Protein AF-A0A2T6BKF9-F1 (afdb_monomer)

Organism: NCBI:txid1510457

Radius of gyration: 24.82 Å; Cα contacts (8 Å, |Δi|>4): 234; chains: 1; bounding box: 33×70×87 Å

Solvent-accessible surface area (backbone atoms only — not comparable to full-atom values): 9550 Å² total; per-residue (Å²): 138,90,83,84,84,83,80,82,78,83,78,78,79,80,72,95,75,87,82,76,79,72,79,69,59,94,49,75,78,34,74,56,46,61,95,89,23,55,50,80,45,77,47,78,49,72,82,56,27,36,36,39,32,27,55,50,100,69,54,22,48,34,42,38,41,33,33,34,70,77,29,37,30,41,34,36,62,28,53,37,62,89,70,63,85,76,64,99,85,60,48,50,56,44,66,58,55,50,51,54,47,59,69,74,41,95,63,75,52,76,67,54,46,52,51,49,38,45,75,58,67,36,66,71,49,78,49,70,51,87,38,36,56,49,67,34,52,75,76,36,63,90,37,51,57,103,53,56,55,56,73,60,81,84,125

Secondary structure (DSSP, 8-state):
---------------S-SS-SPPPPTTTT---EETTEEEEEEEEEGGGEEEEEEE-TTS-EEEEEEETTTTEEEEEEPPPGGG-SS-TTSTT-HHHHHHHHHHTSSS--HHHHHHHHHHTT--EEEEE-SSB-HHHHHH-TTT--SPPB-PPP--

pLDDT: mean 71.67, std 17.15, range [33.34, 92.19]

Sequence (155 aa):
MMRALTLATLGLAAGPAAALTPLPPACAYSGDTAEGRGIVFVATHANRFVSYITTDDTDREWFYLEHCPTGQTLRARSAPRTASLGNTRHPENVRQVMFNALDAREGYTMGDIQGLLRAEGVATKRTTARAESCACHENFPDAVGAKTPYKKDTK

Structure (mmCIF, N/CA/C/O backbone):
data_AF-A0A2T6BKF9-F1
#
_entry.id   AF-A0A2T6BKF9-F1
#
loop_
_atom_site.group_PDB
_atom_site.id
_atom_site.type_symbol
_atom_site.label_atom_id
_atom_site.label_alt_id
_atom_site.label_comp_id
_atom_site.label_asym_id
_atom_site.label_entity_id
_atom_site.label_seq_id
_atom_site.pdbx_PDB_ins_code
_atom_site.Cartn_x
_atom_site.Cartn_y
_atom_site.Cartn_z
_atom_site.occupancy
_atom_site.B_iso_or_equiv
_atom_site.auth_seq_id
_atom_site.auth_comp_id
_atom_site.auth_asym_id
_atom_site.auth_atom_id
_atom_site.pdbx_PDB_model_num
ATOM 1 N N . MET A 1 1 ? -20.481 53.911 64.464 1.00 40.16 1 MET A N 1
ATOM 2 C CA . MET A 1 1 ? -19.144 53.904 63.824 1.00 40.16 1 MET A CA 1
ATOM 3 C C . MET A 1 1 ? -18.934 52.503 63.252 1.00 40.16 1 MET A C 1
ATOM 5 O O . MET A 1 1 ? -18.672 51.595 64.015 1.00 40.16 1 MET A O 1
ATOM 9 N N . MET A 1 2 ? -19.399 52.169 62.047 1.00 36.72 2 MET A N 1
ATOM 10 C CA . MET A 1 2 ? -18.953 52.585 60.707 1.00 36.72 2 MET A CA 1
ATOM 11 C C . MET A 1 2 ? -17.542 52.081 60.364 1.00 36.72 2 MET A C 1
ATOM 13 O O . MET A 1 2 ? -16.563 52.736 60.698 1.00 36.72 2 MET A O 1
ATOM 17 N N . ARG A 1 3 ? -17.477 50.925 59.685 1.00 40.16 3 ARG A N 1
ATOM 18 C CA . ARG A 1 3 ? -16.625 50.648 58.510 1.00 40.16 3 ARG A CA 1
ATOM 19 C C . ARG A 1 3 ? -16.890 49.223 58.005 1.00 40.16 3 ARG A C 1
ATOM 21 O O . ARG A 1 3 ? -16.309 48.261 58.487 1.00 40.16 3 ARG A O 1
ATOM 28 N N . ALA A 1 4 ? -17.799 49.113 57.039 1.00 39.47 4 ALA A N 1
ATOM 29 C CA . ALA A 1 4 ? -17.900 47.953 56.162 1.00 39.47 4 ALA A CA 1
ATOM 30 C C . ALA A 1 4 ? -16.896 48.156 55.016 1.00 39.47 4 ALA A C 1
ATOM 32 O O . ALA A 1 4 ? -16.928 49.193 54.353 1.00 39.47 4 ALA A O 1
ATOM 33 N N . LEU A 1 5 ? -15.974 47.209 54.832 1.00 46.44 5 LEU A N 1
ATOM 34 C CA . LEU A 1 5 ? -15.052 47.179 53.699 1.00 46.44 5 LEU A CA 1
ATOM 35 C C . LEU A 1 5 ? -15.711 46.364 52.580 1.00 46.44 5 LEU A C 1
ATOM 37 O O . LEU A 1 5 ? -15.849 45.148 52.683 1.00 46.44 5 LEU A O 1
ATOM 41 N N . THR A 1 6 ? -16.152 47.046 51.529 1.00 46.38 6 THR A N 1
ATOM 42 C CA . THR A 1 6 ? -16.737 46.435 50.334 1.00 46.38 6 THR A CA 1
ATOM 43 C C . THR A 1 6 ? -15.611 45.878 49.459 1.00 46.38 6 THR A C 1
ATOM 45 O O . THR A 1 6 ? -14.877 46.647 48.842 1.00 46.38 6 THR A O 1
ATOM 48 N N . LEU A 1 7 ? -15.446 44.552 49.406 1.00 47.47 7 LEU A N 1
ATOM 49 C CA . LEU A 1 7 ? -14.616 43.906 48.385 1.00 47.47 7 LEU A CA 1
ATOM 50 C C . LEU A 1 7 ? -15.405 43.838 47.073 1.00 47.47 7 LEU A C 1
ATOM 52 O O . LEU A 1 7 ? -16.414 43.143 46.981 1.00 47.47 7 LEU A O 1
ATOM 56 N N . ALA A 1 8 ? -14.927 44.553 46.057 1.00 51.69 8 ALA A N 1
ATOM 57 C CA . ALA A 1 8 ? -15.380 44.404 44.684 1.00 51.69 8 ALA A CA 1
ATOM 58 C C . ALA A 1 8 ? -14.817 43.096 44.104 1.00 51.69 8 ALA A C 1
ATOM 60 O O . ALA A 1 8 ? -13.632 42.997 43.788 1.00 51.69 8 ALA A O 1
ATOM 61 N N . THR A 1 9 ? -15.664 42.080 43.973 1.00 51.12 9 THR A N 1
ATOM 62 C CA . THR A 1 9 ? -15.373 40.882 43.187 1.00 51.12 9 THR A CA 1
ATOM 63 C C . THR A 1 9 ? -15.457 41.228 41.700 1.00 51.12 9 THR A C 1
ATOM 65 O O . THR A 1 9 ? -16.535 41.385 41.132 1.00 51.12 9 THR A O 1
ATOM 68 N N . LEU A 1 10 ? -14.293 41.349 41.058 1.00 48.81 10 LEU A N 1
ATOM 69 C CA . LEU A 1 10 ? -14.150 41.307 39.604 1.00 48.81 10 LEU A CA 1
ATOM 70 C C . LEU A 1 10 ? -14.567 39.913 39.118 1.00 48.81 10 LEU A C 1
ATOM 72 O O . LEU A 1 10 ? -13.786 38.964 39.152 1.00 48.81 10 LEU A O 1
ATOM 76 N N . GLY A 1 11 ? -15.823 39.791 38.693 1.00 44.12 11 GLY A N 1
ATOM 77 C CA . GLY A 1 11 ? -16.309 38.641 37.943 1.00 44.12 11 GLY A CA 1
ATOM 78 C C . GLY A 1 11 ? -15.631 38.601 36.577 1.00 44.12 11 GLY A C 1
ATOM 79 O O . GLY A 1 11 ? -16.101 39.217 35.625 1.00 44.12 11 GLY A O 1
ATOM 80 N N . LEU A 1 12 ? -14.513 37.882 36.484 1.00 47.88 12 LEU A N 1
ATOM 81 C CA . LEU A 1 12 ? -13.958 37.422 35.216 1.00 47.88 12 LEU A CA 1
ATOM 82 C C . LEU A 1 12 ? -14.970 36.457 34.593 1.00 47.88 12 LEU A C 1
ATOM 84 O O . LEU A 1 12 ? -15.017 35.275 34.930 1.00 47.88 12 LEU A O 1
ATOM 88 N N . ALA A 1 13 ? -15.803 36.975 33.694 1.00 45.00 13 ALA A N 1
ATOM 89 C CA . ALA A 1 13 ? -16.584 36.164 32.777 1.00 45.00 13 ALA A CA 1
ATOM 90 C C . ALA A 1 13 ? -15.614 35.452 31.820 1.00 45.00 13 ALA A C 1
ATOM 92 O O . ALA A 1 13 ? -15.295 35.947 30.741 1.00 45.00 13 ALA A O 1
ATOM 93 N N . ALA A 1 14 ? -15.107 34.292 32.235 1.00 49.78 14 ALA A N 1
ATOM 94 C CA . ALA A 1 14 ? -14.493 33.334 31.331 1.00 49.78 14 ALA A CA 1
ATOM 95 C C . ALA A 1 14 ? -15.611 32.766 30.442 1.00 49.78 14 ALA A C 1
ATOM 97 O O . ALA A 1 14 ? -16.339 31.857 30.833 1.00 49.78 14 ALA A O 1
ATOM 98 N N . GLY A 1 15 ? -15.814 33.374 29.272 1.00 51.97 15 GLY A N 1
ATOM 99 C CA . GLY A 1 15 ? -16.796 32.911 28.297 1.00 51.97 15 GLY A CA 1
ATOM 100 C C . GLY A 1 15 ? -16.440 31.507 27.780 1.00 51.97 15 GLY A C 1
ATOM 101 O O . GLY A 1 15 ? -15.297 31.288 27.370 1.00 51.97 15 GLY A O 1
ATOM 102 N N . PRO A 1 16 ? -17.387 30.551 27.742 1.00 49.72 16 PRO A N 1
ATOM 103 C CA . PRO A 1 16 ? -17.169 29.233 27.163 1.00 49.72 16 PRO A CA 1
ATOM 104 C C . PRO A 1 16 ? -17.321 29.331 25.640 1.00 49.72 16 PRO A C 1
ATOM 106 O O . PRO A 1 16 ? -18.330 28.924 25.079 1.00 49.72 16 PRO A O 1
ATOM 109 N N . ALA A 1 17 ? -16.349 29.932 24.956 1.00 51.16 17 ALA A N 1
ATOM 110 C CA . ALA A 1 17 ? -16.384 30.054 23.492 1.00 51.16 17 ALA A CA 1
ATOM 111 C C . ALA A 1 17 ? -15.143 29.480 22.790 1.00 51.16 17 ALA A C 1
ATOM 113 O O . ALA A 1 17 ? -15.074 29.491 21.567 1.00 51.16 17 ALA A O 1
ATOM 114 N N . ALA A 1 18 ? -14.178 28.931 23.534 1.00 50.16 18 ALA A N 1
ATOM 115 C CA . ALA A 1 18 ? -12.926 28.421 22.968 1.00 50.16 18 ALA A CA 1
ATOM 116 C C . ALA A 1 18 ? -12.884 26.890 22.768 1.00 50.16 18 ALA A C 1
ATOM 118 O O . ALA A 1 18 ? -11.811 26.348 22.529 1.00 50.16 18 ALA A O 1
ATOM 119 N N . ALA A 1 19 ? -14.009 26.173 22.886 1.00 52.56 19 ALA A N 1
ATOM 120 C CA . ALA A 1 19 ? -13.986 24.710 23.022 1.00 52.56 19 ALA A CA 1
ATOM 121 C C . ALA A 1 19 ? -14.958 23.933 22.112 1.00 52.56 19 ALA A C 1
ATOM 123 O O . ALA A 1 19 ? -15.461 22.899 22.536 1.00 52.56 19 ALA A O 1
ATOM 124 N N . LEU A 1 20 ? -15.252 24.391 20.886 1.00 49.34 20 LEU A N 1
ATOM 125 C CA . LEU A 1 20 ? -16.164 23.644 19.995 1.00 49.34 20 LEU A CA 1
ATOM 126 C C . LEU A 1 20 ? -15.741 23.520 18.527 1.00 49.34 20 LEU A C 1
ATOM 128 O O . LEU A 1 20 ? -16.509 22.986 17.732 1.00 49.34 20 LEU A O 1
ATOM 132 N N . THR A 1 21 ? -14.528 23.914 18.139 1.00 51.34 21 THR A N 1
ATOM 133 C CA . THR A 1 21 ? -13.981 23.361 16.892 1.00 51.34 21 THR A CA 1
ATOM 134 C C . THR A 1 21 ? -13.541 21.932 17.195 1.00 51.34 21 THR A C 1
ATOM 136 O O . THR A 1 21 ? -12.611 21.781 17.997 1.00 51.34 21 THR A O 1
ATOM 139 N N . PRO A 1 22 ? -14.197 20.888 16.641 1.00 56.28 22 PRO A N 1
ATOM 140 C CA . PRO A 1 22 ? -13.708 19.527 16.806 1.00 56.28 22 PRO A CA 1
ATOM 141 C C . PRO A 1 22 ? -12.238 19.511 16.408 1.00 56.28 22 PRO A C 1
ATOM 143 O O . PRO A 1 22 ? -11.861 20.175 15.433 1.00 56.28 22 PRO A O 1
ATOM 146 N N . LEU A 1 23 ? -11.407 18.805 17.187 1.00 51.78 23 LEU A N 1
ATOM 147 C CA . LEU A 1 23 ? -10.036 18.575 16.760 1.00 51.78 23 LEU A CA 1
ATOM 148 C C . LEU A 1 23 ? -10.126 18.034 15.331 1.00 51.78 23 LEU A C 1
ATOM 150 O O . LEU A 1 23 ? -10.874 17.077 15.098 1.00 51.78 23 LEU A O 1
ATOM 154 N N . PRO A 1 24 ? -9.451 18.680 14.372 1.00 52.88 24 PRO A N 1
ATOM 155 C CA . PRO A 1 24 ? -9.477 18.211 13.004 1.00 52.88 24 PRO A CA 1
ATOM 156 C C . PRO A 1 24 ? -9.006 16.752 13.019 1.00 52.88 24 PRO A C 1
ATOM 158 O O . PRO A 1 24 ? -8.156 16.402 13.851 1.00 52.88 24 PRO A O 1
ATOM 161 N N . PRO A 1 25 ? -9.599 15.879 12.184 1.00 59.22 25 PRO A N 1
ATOM 162 C CA . PRO A 1 25 ? -9.275 14.461 12.214 1.00 59.22 25 PRO A CA 1
ATOM 163 C C . PRO A 1 25 ? -7.760 14.292 12.111 1.00 59.22 25 PRO A C 1
ATOM 165 O O . PRO A 1 25 ? -7.085 15.127 11.510 1.00 59.22 25 PRO A O 1
ATOM 168 N N . ALA A 1 26 ? -7.208 13.237 12.709 1.00 57.56 26 ALA A N 1
ATOM 169 C CA . ALA A 1 26 ? -5.757 13.056 12.812 1.00 57.56 26 ALA A CA 1
ATOM 170 C C . ALA A 1 26 ? -5.022 13.140 11.449 1.00 57.56 26 ALA A C 1
ATOM 172 O O . ALA A 1 26 ? -3.831 13.440 11.405 1.00 57.56 26 ALA A O 1
ATOM 173 N N . CYS A 1 27 ? -5.764 12.951 10.355 1.00 61.78 27 CYS A N 1
ATOM 174 C CA . CYS A 1 27 ? -5.345 12.992 8.956 1.00 61.78 27 CYS A CA 1
ATOM 175 C C . CYS A 1 27 ? -5.492 14.373 8.273 1.00 61.78 27 CYS A C 1
ATOM 177 O O . CYS A 1 27 ? -4.966 14.586 7.189 1.00 61.78 27 CYS A O 1
ATOM 179 N N . ALA A 1 28 ? -6.155 15.354 8.894 1.00 46.34 28 ALA A N 1
ATOM 180 C CA . ALA A 1 28 ? -6.469 16.658 8.293 1.00 46.34 28 ALA A CA 1
ATOM 181 C C . ALA A 1 28 ? -5.248 17.539 7.969 1.00 46.34 28 ALA A C 1
ATOM 183 O O . ALA A 1 28 ? -5.376 18.534 7.256 1.00 46.34 28 ALA A O 1
ATOM 184 N N . TYR A 1 29 ? -4.073 17.210 8.513 1.00 41.78 29 TYR A N 1
ATOM 185 C CA . TYR A 1 29 ? -2.840 17.984 8.331 1.00 41.78 29 TYR A CA 1
ATOM 186 C C . TYR A 1 29 ? -1.734 17.237 7.581 1.00 41.78 29 TYR A C 1
ATOM 188 O O . TYR A 1 29 ? -0.694 17.833 7.278 1.00 41.78 29 TYR A O 1
ATOM 196 N N . SER A 1 30 ? -1.935 15.960 7.266 1.00 47.03 30 SER A N 1
ATOM 197 C CA . SER A 1 30 ? -1.004 15.147 6.494 1.00 47.03 30 SER A CA 1
ATOM 198 C C . SER A 1 30 ? -1.425 15.161 5.031 1.00 47.03 30 SER A C 1
ATOM 200 O O . SER A 1 30 ? -2.477 14.646 4.679 1.00 47.03 30 SER A O 1
ATOM 202 N N . GLY A 1 31 ? -0.576 15.697 4.151 1.00 52.97 31 GLY A N 1
ATOM 203 C CA . GLY A 1 31 ? -0.512 15.089 2.827 1.00 52.97 31 GLY A CA 1
ATOM 204 C C . GLY A 1 31 ? -0.085 13.650 3.077 1.00 52.97 31 GLY A C 1
ATOM 205 O O . GLY A 1 31 ? 0.930 13.449 3.749 1.00 52.97 31 GLY A O 1
ATOM 206 N N . ASP A 1 32 ? -0.902 12.688 2.668 1.00 64.69 32 ASP A N 1
ATOM 207 C CA . ASP A 1 32 ? -0.662 11.273 2.910 1.00 64.69 32 ASP A CA 1
ATOM 208 C C . ASP A 1 32 ? 0.744 10.937 2.431 1.00 64.69 32 ASP A C 1
ATOM 210 O O . ASP A 1 32 ? 1.030 10.973 1.241 1.00 64.69 32 ASP A O 1
ATOM 214 N N . THR A 1 33 ? 1.673 10.719 3.357 1.00 69.12 33 THR A N 1
ATOM 215 C CA . THR A 1 33 ? 3.046 10.363 3.017 1.00 69.12 33 THR A CA 1
ATOM 216 C C . THR A 1 33 ? 3.373 9.036 3.661 1.00 69.12 33 THR A C 1
ATOM 218 O O . THR A 1 33 ? 3.091 8.809 4.835 1.00 69.12 33 THR A O 1
ATOM 221 N N . ALA A 1 34 ? 3.989 8.150 2.890 1.00 75.62 34 ALA A N 1
ATOM 222 C CA . ALA A 1 34 ? 4.559 6.918 3.400 1.00 75.62 34 ALA A CA 1
ATOM 223 C C . ALA A 1 34 ? 6.064 6.962 3.176 1.00 75.62 34 ALA A C 1
ATOM 225 O O . ALA A 1 34 ? 6.531 7.131 2.048 1.00 75.62 34 ALA A O 1
ATOM 226 N N . GLU A 1 35 ? 6.825 6.828 4.265 1.00 77.56 35 GLU A N 1
ATOM 227 C CA . GLU A 1 35 ? 8.293 6.890 4.241 1.00 77.56 35 GLU A CA 1
ATOM 228 C C . GLU A 1 35 ? 8.824 8.178 3.577 1.00 77.56 35 GLU A C 1
ATOM 230 O O . GLU A 1 35 ? 9.751 8.135 2.767 1.00 77.56 35 GLU A O 1
ATOM 235 N N . GLY A 1 36 ? 8.192 9.317 3.881 1.00 77.06 36 GLY A N 1
ATOM 236 C CA . GLY A 1 36 ? 8.557 10.630 3.339 1.00 77.06 36 GLY A CA 1
ATOM 237 C C . GLY A 1 36 ? 8.132 10.874 1.886 1.00 77.06 36 GLY A C 1
ATOM 238 O O . GLY A 1 36 ? 8.426 11.935 1.345 1.00 77.06 36 GLY A O 1
ATOM 239 N N . ARG A 1 37 ? 7.437 9.926 1.241 1.00 82.94 37 ARG A N 1
ATOM 240 C CA . ARG A 1 37 ? 6.963 10.046 -0.147 1.00 82.94 37 ARG A CA 1
ATOM 241 C C . ARG A 1 37 ? 5.465 10.295 -0.191 1.00 82.94 37 ARG A C 1
ATOM 243 O O . ARG A 1 37 ? 4.725 9.609 0.507 1.00 82.94 37 ARG A O 1
ATOM 250 N N . GLY A 1 38 ? 5.030 11.225 -1.038 1.00 82.75 38 GLY A N 1
ATOM 251 C CA . GLY A 1 38 ? 3.612 11.514 -1.256 1.00 82.75 38 GLY A CA 1
ATOM 252 C C . GLY A 1 38 ? 2.857 10.298 -1.788 1.00 82.75 38 GLY A C 1
ATOM 253 O O . GLY A 1 38 ? 3.316 9.624 -2.713 1.00 82.75 38 GLY A O 1
ATOM 254 N N . ILE A 1 39 ? 1.706 10.027 -1.189 1.00 82.50 39 ILE A N 1
ATOM 255 C CA . ILE A 1 39 ? 0.729 9.053 -1.645 1.00 82.50 39 ILE A CA 1
ATOM 256 C C . ILE A 1 39 ? -0.062 9.695 -2.780 1.00 82.50 39 ILE A C 1
ATOM 258 O O . ILE A 1 39 ? -0.631 10.773 -2.639 1.00 82.50 39 ILE A O 1
ATOM 262 N N . VAL A 1 40 ? -0.059 9.023 -3.926 1.00 84.06 40 VAL A N 1
ATOM 263 C CA . VAL A 1 40 ? -0.684 9.493 -5.171 1.00 84.06 40 VAL A CA 1
ATOM 264 C C . VAL A 1 40 ? -1.939 8.701 -5.531 1.00 84.06 40 VAL A C 1
ATOM 266 O O . VAL A 1 40 ? -2.636 9.037 -6.484 1.00 84.06 40 VAL A O 1
ATOM 269 N N . PHE A 1 41 ? -2.218 7.631 -4.789 1.00 83.88 41 PHE A N 1
ATOM 270 C CA . PHE A 1 41 ? -3.374 6.768 -4.986 1.00 83.88 41 PHE A CA 1
ATOM 271 C C . PHE A 1 41 ? -3.677 6.001 -3.702 1.00 83.88 41 PHE A C 1
ATOM 273 O O . PHE A 1 41 ? -2.745 5.526 -3.050 1.00 83.88 41 PHE A O 1
ATOM 280 N N . VAL A 1 42 ? -4.964 5.823 -3.402 1.00 86.12 42 VAL A N 1
ATOM 281 C CA . VAL A 1 42 ? -5.476 4.999 -2.303 1.00 86.12 42 VAL A CA 1
ATOM 282 C C . VAL A 1 42 ? -6.659 4.176 -2.815 1.00 86.12 42 VAL A C 1
ATOM 284 O O . VAL A 1 42 ? -7.486 4.685 -3.569 1.00 86.12 42 VAL A O 1
ATOM 287 N N . ALA A 1 43 ? -6.754 2.919 -2.390 1.00 86.94 43 ALA A N 1
ATOM 288 C CA . ALA A 1 43 ? -7.945 2.092 -2.559 1.00 86.94 43 ALA A CA 1
ATOM 289 C C . ALA A 1 43 ? -8.186 1.228 -1.321 1.00 86.94 43 ALA A C 1
ATOM 291 O O . ALA A 1 43 ? -7.242 0.812 -0.645 1.00 86.94 43 ALA A O 1
ATOM 292 N N . THR A 1 44 ? -9.455 0.952 -1.047 1.00 89.12 44 THR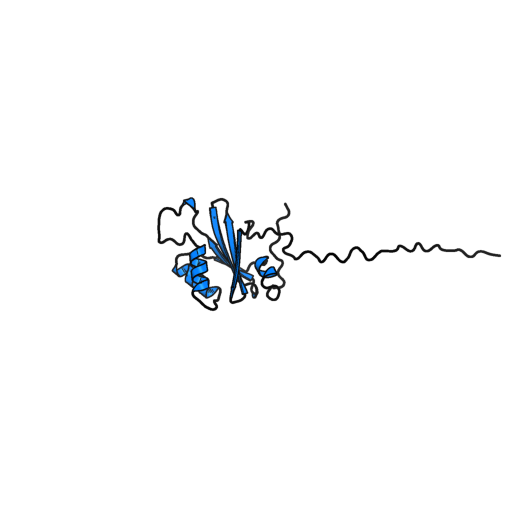 A N 1
ATOM 293 C CA . THR A 1 44 ? -9.900 0.030 -0.003 1.00 89.12 44 THR A CA 1
ATOM 294 C C . THR A 1 44 ? -10.208 -1.327 -0.599 1.00 89.12 44 THR A C 1
ATOM 296 O O . THR A 1 44 ? -10.574 -1.443 -1.768 1.00 89.12 44 THR A O 1
ATOM 299 N N . HIS A 1 45 ? -10.079 -2.358 0.226 1.00 88.06 45 HIS A N 1
ATOM 300 C CA . HIS A 1 45 ? -10.328 -3.720 -0.202 1.00 88.06 45 HIS A CA 1
ATOM 301 C C . HIS A 1 45 ? -11.018 -4.555 0.876 1.00 88.06 45 HIS A C 1
ATOM 303 O O . HIS A 1 45 ? -11.157 -4.140 2.032 1.00 88.06 45 HIS A O 1
ATOM 309 N N . ALA A 1 46 ? -11.425 -5.768 0.494 1.00 86.19 46 ALA A N 1
ATOM 310 C CA . ALA A 1 46 ? -11.943 -6.773 1.415 1.00 86.19 46 ALA A CA 1
ATOM 311 C C . ALA A 1 46 ? -10.973 -7.032 2.583 1.00 86.19 46 ALA A C 1
ATOM 313 O O . ALA A 1 46 ? -9.780 -6.748 2.503 1.00 86.19 46 ALA A O 1
ATOM 314 N N . ASN A 1 47 ? -11.485 -7.588 3.685 1.00 86.25 47 ASN A N 1
ATOM 315 C CA . ASN A 1 47 ? -10.701 -7.901 4.887 1.00 86.25 47 ASN A CA 1
ATOM 316 C C . ASN A 1 47 ? -9.948 -6.700 5.492 1.00 86.25 47 ASN A C 1
ATOM 318 O O . ASN A 1 47 ? -8.905 -6.880 6.114 1.00 86.25 47 ASN A O 1
ATOM 322 N N . ARG A 1 48 ? -10.489 -5.480 5.350 1.00 88.38 48 ARG A N 1
ATOM 323 C CA . ARG A 1 48 ? -9.949 -4.254 5.973 1.00 88.38 48 ARG A CA 1
ATOM 324 C C . ARG A 1 48 ? -8.507 -3.952 5.554 1.00 88.38 48 ARG A C 1
ATOM 326 O O . ARG A 1 48 ? -7.689 -3.490 6.355 1.00 88.38 48 ARG A O 1
ATOM 333 N N . PHE A 1 49 ? -8.198 -4.242 4.296 1.00 89.19 49 PHE A N 1
ATOM 334 C CA . PHE A 1 49 ? -6.960 -3.814 3.672 1.00 89.19 49 PHE A CA 1
ATOM 335 C C . PHE A 1 49 ? -7.142 -2.460 2.992 1.00 89.19 49 PHE A C 1
ATOM 337 O O . PHE A 1 49 ? -8.178 -2.177 2.387 1.00 89.19 49 PHE A O 1
ATOM 344 N N . VAL A 1 50 ? -6.093 -1.650 3.031 1.00 89.56 50 VAL A N 1
ATOM 345 C CA . VAL A 1 50 ? -5.930 -0.484 2.164 1.00 89.56 50 VAL A CA 1
ATOM 346 C C . VAL A 1 50 ? -4.673 -0.660 1.332 1.00 89.56 50 VAL A C 1
ATOM 348 O O . VAL A 1 50 ? -3.651 -1.145 1.817 1.00 89.56 50 VAL A O 1
ATOM 351 N N . SER A 1 51 ? -4.740 -0.270 0.066 1.00 89.75 51 SER A N 1
ATOM 352 C CA . SER A 1 51 ? -3.562 -0.147 -0.781 1.00 89.75 51 SER A CA 1
ATOM 353 C C . SER A 1 51 ? -3.289 1.309 -1.079 1.00 89.75 51 SER A C 1
ATOM 355 O O . SER A 1 51 ? -4.227 2.062 -1.337 1.00 89.75 51 SER A O 1
ATOM 357 N N . TYR A 1 52 ? -2.022 1.682 -1.148 1.00 88.25 52 TYR A N 1
ATOM 358 C CA . TYR A 1 52 ? -1.636 3.008 -1.595 1.00 88.25 52 TYR A CA 1
ATOM 359 C C . TYR A 1 52 ? -0.336 2.980 -2.390 1.00 88.25 52 TYR A C 1
ATOM 361 O O . TYR A 1 52 ? 0.450 2.032 -2.303 1.00 88.25 52 TYR A O 1
ATOM 369 N N . ILE A 1 53 ? -0.136 4.018 -3.201 1.00 87.69 53 ILE A N 1
ATOM 370 C CA . ILE A 1 53 ? 1.018 4.149 -4.095 1.00 87.69 53 ILE A CA 1
ATOM 371 C C . ILE A 1 53 ? 1.786 5.405 -3.727 1.00 87.69 53 ILE A C 1
ATOM 373 O O . ILE A 1 53 ? 1.183 6.467 -3.600 1.00 87.69 53 ILE A O 1
ATOM 377 N N . THR A 1 54 ? 3.108 5.301 -3.624 1.00 87.50 54 THR A N 1
ATOM 378 C CA . THR A 1 54 ? 3.999 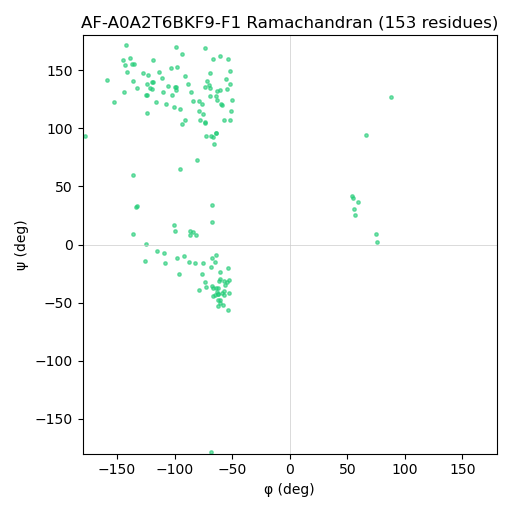6.466 -3.635 1.00 87.50 54 THR A CA 1
ATOM 379 C C . THR A 1 54 ? 4.953 6.402 -4.818 1.00 87.50 54 THR A C 1
ATOM 381 O O . THR A 1 54 ? 5.180 5.332 -5.376 1.00 87.50 54 THR A O 1
ATOM 384 N N . THR A 1 55 ? 5.505 7.544 -5.221 1.00 86.69 55 THR A N 1
ATOM 385 C CA . THR A 1 55 ? 6.540 7.614 -6.266 1.00 86.69 55 THR A CA 1
ATOM 386 C C . THR A 1 55 ? 7.812 8.196 -5.660 1.00 86.69 55 THR A C 1
ATOM 388 O O . THR A 1 55 ? 7.727 9.080 -4.806 1.00 86.69 55 THR A O 1
ATOM 391 N N . ASP A 1 56 ? 8.977 7.665 -6.030 1.00 87.00 56 ASP A N 1
ATOM 392 C CA . ASP A 1 56 ? 10.271 8.237 -5.643 1.00 87.00 56 ASP A CA 1
ATOM 393 C C . ASP A 1 56 ? 10.886 9.108 -6.749 1.00 87.00 56 ASP A C 1
ATOM 395 O O . ASP A 1 56 ? 10.419 9.120 -7.887 1.00 87.00 56 ASP A O 1
ATOM 399 N N . ASP A 1 57 ? 11.960 9.827 -6.417 1.00 85.56 57 ASP A N 1
ATOM 400 C CA . ASP A 1 57 ? 12.637 10.762 -7.330 1.00 85.56 57 ASP A CA 1
ATOM 401 C C . ASP A 1 57 ? 13.262 10.078 -8.561 1.00 85.56 57 ASP A C 1
ATOM 403 O O . ASP A 1 57 ? 13.714 10.747 -9.488 1.00 85.56 57 ASP A O 1
ATOM 407 N N . THR A 1 58 ? 13.301 8.741 -8.587 1.00 83.88 58 THR A N 1
ATOM 408 C CA . THR A 1 58 ? 13.782 7.944 -9.723 1.00 83.88 58 THR A CA 1
ATOM 409 C C . THR A 1 58 ? 12.646 7.378 -10.579 1.00 83.88 58 THR A C 1
ATOM 411 O O . THR A 1 58 ? 12.876 6.455 -11.360 1.00 83.88 58 THR A O 1
ATOM 414 N N . ASP A 1 59 ? 11.432 7.919 -10.427 1.00 82.00 59 ASP A N 1
ATOM 415 C CA . ASP A 1 59 ? 10.212 7.496 -11.125 1.00 82.00 59 ASP A CA 1
ATOM 416 C C . ASP A 1 59 ? 9.925 5.995 -10.937 1.00 82.00 59 ASP A C 1
ATOM 418 O O . ASP A 1 59 ? 9.566 5.268 -11.870 1.00 82.00 59 ASP A O 1
ATOM 422 N N . ARG A 1 60 ? 10.152 5.501 -9.710 1.00 84.62 60 ARG A N 1
ATOM 423 C CA . ARG A 1 60 ? 9.714 4.168 -9.282 1.00 84.62 60 ARG A CA 1
ATOM 424 C C . ARG A 1 60 ? 8.446 4.286 -8.467 1.00 84.62 60 ARG A C 1
ATOM 426 O O . ARG A 1 60 ? 8.362 5.081 -7.529 1.00 84.62 60 ARG A O 1
ATOM 433 N N . GLU A 1 61 ? 7.507 3.405 -8.760 1.00 87.19 61 GLU A N 1
ATOM 434 C CA . GLU A 1 61 ? 6.296 3.241 -7.981 1.00 87.19 61 GLU A CA 1
ATOM 435 C C . GLU A 1 61 ? 6.557 2.285 -6.814 1.00 87.19 61 GLU A C 1
ATOM 437 O O . GLU A 1 61 ? 7.110 1.187 -6.958 1.00 87.19 61 GLU A O 1
ATOM 442 N N . TRP A 1 62 ? 6.136 2.714 -5.633 1.00 87.31 62 TRP A N 1
ATOM 443 C CA . TRP A 1 62 ? 6.097 1.914 -4.424 1.00 87.31 62 TRP A CA 1
ATOM 444 C C . TRP A 1 62 ? 4.653 1.572 -4.109 1.00 87.31 62 TRP A C 1
ATOM 446 O O . TRP A 1 62 ? 3.835 2.456 -3.872 1.00 87.31 62 TRP A O 1
ATOM 456 N N . PHE A 1 63 ? 4.370 0.279 -4.061 1.00 89.75 63 PHE A N 1
ATOM 457 C CA . PHE A 1 63 ? 3.073 -0.264 -3.696 1.00 89.75 63 PHE A CA 1
ATOM 458 C C . PHE A 1 63 ? 3.096 -0.679 -2.249 1.00 89.75 63 PHE A C 1
ATOM 460 O O . PHE A 1 63 ? 4.012 -1.386 -1.830 1.00 89.75 63 PHE A O 1
ATOM 467 N N . TYR A 1 64 ? 2.063 -0.293 -1.520 1.00 90.19 64 TYR A N 1
ATOM 468 C CA . TYR A 1 64 ? 1.840 -0.703 -0.149 1.00 90.19 64 TYR A CA 1
ATOM 469 C C . TYR A 1 64 ? 0.465 -1.337 -0.063 1.00 90.19 64 TYR A C 1
ATOM 471 O O . TYR A 1 64 ? -0.492 -0.836 -0.646 1.00 90.19 64 TYR A O 1
ATOM 479 N N . LEU A 1 65 ? 0.389 -2.434 0.674 1.00 92.19 65 LEU A N 1
ATOM 480 C CA . LEU A 1 65 ? -0.838 -3.072 1.104 1.00 92.19 65 LEU A CA 1
ATOM 481 C C . LEU A 1 65 ? -0.773 -3.154 2.625 1.00 92.19 65 LEU A C 1
ATOM 483 O O . LEU A 1 65 ? 0.088 -3.843 3.174 1.00 92.19 65 LEU A O 1
ATOM 487 N N . GLU A 1 66 ? -1.639 -2.421 3.302 1.00 90.06 66 GLU A N 1
ATOM 488 C CA . GLU A 1 66 ? -1.707 -2.342 4.753 1.00 90.06 66 GLU A CA 1
ATOM 489 C C . GLU A 1 66 ? -2.975 -3.026 5.249 1.00 90.06 66 GLU A C 1
ATOM 491 O O . GLU A 1 66 ? -4.067 -2.785 4.743 1.00 90.06 66 GLU A O 1
ATOM 496 N N . HIS A 1 67 ? -2.823 -3.896 6.240 1.00 90.12 67 HIS A N 1
ATOM 497 C CA . HIS A 1 67 ? -3.933 -4.500 6.959 1.00 90.12 67 HIS A CA 1
ATOM 498 C C . HIS A 1 67 ? -4.222 -3.660 8.199 1.00 90.12 67 HIS A C 1
ATOM 500 O O . HIS A 1 67 ? -3.485 -3.755 9.186 1.00 90.12 67 HIS A O 1
ATOM 506 N N . CYS A 1 68 ? -5.284 -2.858 8.156 1.00 86.12 68 CYS A N 1
ATOM 507 C CA . CYS A 1 68 ? -5.567 -1.863 9.189 1.00 86.12 68 CYS A CA 1
ATOM 508 C C . CYS A 1 68 ? -5.679 -2.455 10.607 1.00 86.12 68 CYS A C 1
ATOM 510 O O . CYS A 1 68 ? -5.017 -1.934 11.499 1.00 86.12 68 CYS A O 1
ATOM 512 N N . PRO A 1 69 ? -6.352 -3.605 10.835 1.00 85.88 69 PRO A N 1
ATOM 513 C CA . PRO A 1 69 ? -6.454 -4.187 12.177 1.00 85.88 69 PRO A CA 1
ATOM 514 C C . PRO A 1 69 ? -5.119 -4.570 12.831 1.00 85.88 69 PRO A C 1
ATOM 516 O O . PRO A 1 69 ? -5.010 -4.603 14.054 1.00 85.88 69 PRO A O 1
ATOM 519 N N . THR A 1 70 ? -4.100 -4.935 12.042 1.00 85.25 70 THR A N 1
ATOM 520 C CA . THR A 1 70 ? -2.801 -5.380 12.587 1.00 85.25 70 THR A CA 1
ATOM 521 C C . THR A 1 70 ? -1.686 -4.356 12.371 1.00 85.25 70 THR A C 1
ATOM 523 O O . THR A 1 70 ? -0.628 -4.445 13.005 1.00 85.25 70 THR A O 1
ATOM 526 N N . GLY A 1 71 ? -1.890 -3.379 11.484 1.00 83.44 71 GLY A N 1
ATOM 527 C CA . GLY A 1 71 ? -0.862 -2.487 10.942 1.00 83.44 71 GLY A CA 1
ATOM 528 C C . GLY A 1 71 ? 0.291 -3.235 10.271 1.00 83.44 71 GLY A C 1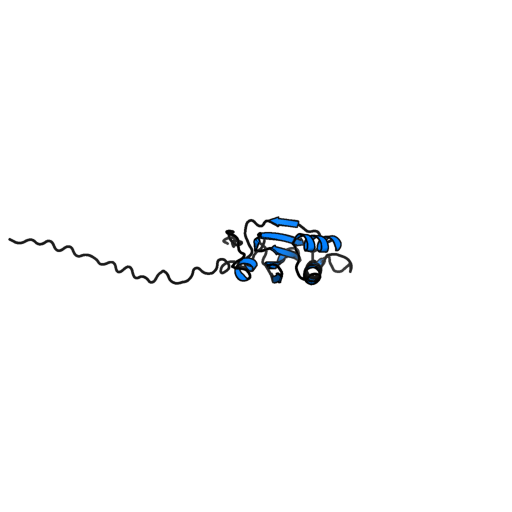
ATOM 529 O O . GLY A 1 71 ? 1.428 -2.758 10.256 1.00 83.44 71 GLY A O 1
ATOM 530 N N . GLN A 1 72 ? 0.044 -4.456 9.786 1.00 88.94 72 GLN A N 1
ATOM 531 C CA . GLN A 1 72 ? 0.999 -5.129 8.915 1.00 88.94 72 GLN A CA 1
ATOM 532 C C . GLN A 1 72 ? 0.953 -4.476 7.543 1.00 88.94 72 GLN A C 1
ATOM 534 O O . GLN A 1 72 ? -0.120 -4.283 6.984 1.00 88.94 72 GLN A O 1
ATOM 539 N N . THR A 1 73 ? 2.122 -4.221 6.975 1.00 90.06 73 THR A N 1
ATOM 540 C CA . THR A 1 73 ? 2.280 -3.634 5.650 1.00 90.06 73 THR A CA 1
ATOM 541 C C . THR A 1 73 ? 3.142 -4.549 4.799 1.00 90.06 73 THR A C 1
ATOM 543 O O . THR A 1 73 ? 4.239 -4.952 5.194 1.00 90.06 73 THR A O 1
ATOM 546 N N . LEU A 1 74 ? 2.658 -4.880 3.613 1.00 91.94 74 LEU A N 1
ATOM 547 C CA . LEU A 1 74 ? 3.441 -5.476 2.546 1.00 91.94 74 LEU A CA 1
ATOM 548 C C . LEU A 1 74 ? 3.764 -4.384 1.541 1.00 91.94 74 LEU A C 1
ATOM 550 O O . LEU A 1 74 ? 2.868 -3.681 1.088 1.00 91.94 74 LEU A O 1
ATOM 554 N N . ARG A 1 75 ? 5.040 -4.246 1.188 1.00 91.19 75 ARG A N 1
ATOM 555 C CA . ARG A 1 75 ? 5.475 -3.286 0.177 1.00 91.19 75 ARG A CA 1
ATOM 556 C C . ARG A 1 75 ? 6.240 -3.946 -0.957 1.00 91.19 75 ARG A C 1
ATOM 558 O O . ARG A 1 75 ? 7.006 -4.889 -0.729 1.00 91.19 75 ARG A O 1
ATOM 565 N N . ALA A 1 76 ? 6.067 -3.407 -2.151 1.00 90.38 76 ALA A N 1
ATOM 566 C CA . ALA A 1 76 ? 6.759 -3.797 -3.370 1.00 90.38 76 ALA A CA 1
ATOM 567 C C . ALA A 1 76 ? 7.181 -2.544 -4.146 1.00 90.38 76 ALA A C 1
ATOM 569 O O . ALA A 1 76 ? 6.603 -1.474 -3.968 1.00 90.38 76 ALA A O 1
ATOM 570 N N . ARG A 1 77 ? 8.215 -2.662 -4.980 1.00 88.50 77 ARG A N 1
ATOM 571 C CA . ARG A 1 77 ? 8.783 -1.536 -5.731 1.00 88.50 77 ARG A CA 1
ATOM 572 C C . ARG A 1 77 ? 8.971 -1.924 -7.188 1.00 88.50 77 ARG A C 1
ATOM 574 O O . ARG A 1 77 ? 9.515 -2.996 -7.448 1.00 88.50 77 ARG A O 1
ATOM 581 N N . SER A 1 78 ? 8.576 -1.046 -8.102 1.00 83.44 78 SER A N 1
ATOM 582 C CA . SER A 1 78 ? 8.806 -1.219 -9.535 1.00 83.44 78 SER A CA 1
ATOM 583 C C . SER A 1 78 ? 10.272 -0.996 -9.931 1.00 83.44 78 SER A C 1
ATOM 585 O O . SER A 1 78 ? 11.101 -0.486 -9.163 1.00 83.44 78 SER A O 1
ATOM 587 N N . ALA A 1 79 ? 10.596 -1.348 -11.174 1.00 77.31 79 ALA A N 1
ATOM 588 C CA . ALA A 1 79 ? 11.735 -0.750 -11.862 1.00 77.31 79 ALA A CA 1
ATOM 589 C C . ALA A 1 79 ? 11.463 0.751 -12.125 1.00 77.31 79 ALA A C 1
ATOM 591 O O . ALA A 1 79 ? 10.301 1.171 -12.088 1.00 77.31 79 ALA A O 1
ATOM 592 N N . PRO A 1 80 ? 12.499 1.579 -12.363 1.00 74.56 80 PRO A N 1
ATOM 593 C CA . PRO A 1 80 ? 12.295 2.930 -12.885 1.00 74.56 80 PRO A CA 1
ATOM 594 C C . PRO A 1 80 ? 11.467 2.865 -14.166 1.00 74.56 80 PRO A C 1
ATOM 596 O O . PRO A 1 80 ? 11.796 2.071 -15.046 1.00 74.56 80 PRO A O 1
ATOM 599 N N . ARG A 1 81 ? 10.443 3.711 -14.309 1.00 67.06 81 ARG A N 1
ATOM 600 C CA . ARG A 1 81 ? 9.576 3.718 -15.502 1.00 67.06 81 ARG A CA 1
ATOM 601 C C . ARG A 1 81 ? 10.361 3.869 -16.812 1.00 67.06 81 ARG A C 1
ATOM 603 O O . ARG A 1 81 ? 9.989 3.298 -17.833 1.00 67.06 81 ARG A O 1
ATOM 610 N N . THR A 1 82 ? 11.483 4.587 -16.772 1.00 63.22 82 THR A N 1
ATOM 611 C CA . THR A 1 82 ? 12.402 4.783 -17.906 1.00 63.22 82 THR A CA 1
ATOM 612 C C . THR A 1 82 ? 13.149 3.515 -18.336 1.00 63.22 82 THR A C 1
ATOM 614 O O . THR A 1 82 ? 13.615 3.449 -19.470 1.00 63.22 82 THR A O 1
ATOM 617 N N . ALA A 1 83 ? 13.242 2.495 -17.478 1.00 59.53 83 ALA A N 1
ATOM 618 C CA . ALA A 1 83 ? 13.855 1.204 -17.794 1.00 59.53 83 ALA A CA 1
ATOM 619 C C . ALA A 1 83 ? 12.865 0.197 -18.421 1.00 59.53 83 ALA A C 1
ATOM 621 O O . ALA A 1 83 ? 13.299 -0.785 -19.018 1.00 59.53 83 ALA A O 1
ATOM 622 N N . SER A 1 84 ? 11.554 0.457 -18.338 1.00 53.91 84 SER A N 1
ATOM 623 C CA . SER A 1 84 ? 10.488 -0.507 -18.658 1.00 53.91 84 SER A CA 1
ATOM 624 C C . SER A 1 84 ? 10.058 -0.581 -20.128 1.00 53.91 84 SER A C 1
ATOM 626 O O . SER A 1 84 ? 9.060 -1.222 -20.449 1.00 53.91 84 SER A O 1
ATOM 628 N N . LEU A 1 85 ? 10.800 0.032 -21.056 1.00 52.56 85 LEU A N 1
ATOM 629 C CA . LEU A 1 85 ? 10.462 0.044 -22.490 1.00 52.56 85 LEU A CA 1
ATOM 630 C C . LEU A 1 85 ? 10.933 -1.203 -23.273 1.00 52.56 85 LEU A C 1
ATOM 632 O O . LEU A 1 85 ? 10.882 -1.197 -24.500 1.00 52.56 85 LEU A O 1
ATOM 636 N N . GLY A 1 86 ? 11.391 -2.270 -22.604 1.00 45.56 86 GLY A N 1
ATOM 637 C CA . GLY A 1 86 ? 12.122 -3.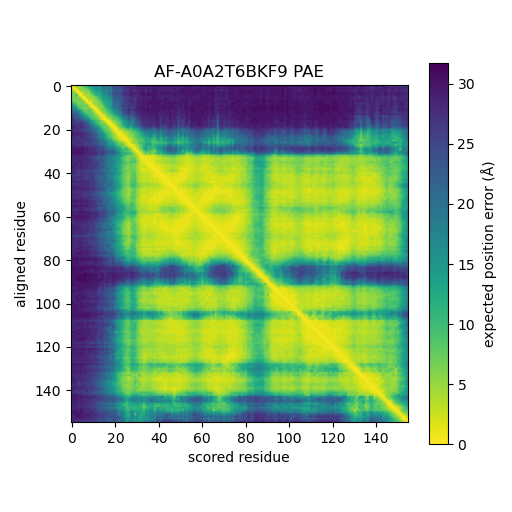359 -23.271 1.00 45.56 86 GLY A CA 1
ATOM 638 C C . GLY A 1 86 ? 11.625 -4.798 -23.105 1.00 45.56 86 GLY A C 1
ATOM 639 O O . GLY A 1 86 ? 12.100 -5.646 -23.856 1.00 45.56 86 GLY A O 1
ATOM 640 N N . ASN A 1 87 ? 10.724 -5.134 -22.169 1.00 42.84 87 ASN A N 1
ATOM 641 C CA . ASN A 1 87 ? 10.395 -6.549 -21.927 1.00 42.84 87 ASN A CA 1
ATOM 642 C C . ASN A 1 87 ? 8.979 -6.786 -21.371 1.00 42.84 87 ASN A C 1
ATOM 644 O O . ASN A 1 87 ? 8.614 -6.321 -20.299 1.00 42.84 87 ASN A O 1
ATOM 648 N N . THR A 1 88 ? 8.180 -7.594 -22.071 1.00 41.22 88 THR A N 1
ATOM 649 C CA . THR A 1 88 ? 6.758 -7.874 -21.775 1.00 41.22 88 THR A CA 1
ATOM 650 C C . THR A 1 88 ? 6.515 -8.924 -20.680 1.00 41.22 88 THR A C 1
ATOM 652 O O . THR A 1 88 ? 5.377 -9.339 -20.469 1.00 41.22 88 THR A O 1
ATOM 655 N N . ARG A 1 89 ? 7.558 -9.377 -19.971 1.00 44.50 89 ARG A N 1
ATOM 656 C CA . ARG A 1 89 ? 7.478 -10.417 -18.922 1.00 44.50 89 ARG A CA 1
ATOM 657 C C . ARG A 1 89 ? 8.240 -10.065 -17.643 1.00 44.50 89 ARG A C 1
ATOM 659 O O . ARG A 1 89 ? 8.773 -10.947 -16.972 1.00 44.50 89 ARG A O 1
ATOM 666 N N . HIS A 1 90 ? 8.316 -8.786 -17.299 1.00 51.19 90 HIS A N 1
ATOM 667 C CA . HIS A 1 90 ? 8.918 -8.373 -16.039 1.00 51.19 90 HIS A CA 1
ATOM 668 C C . HIS A 1 90 ? 7.883 -7.751 -15.085 1.00 51.19 90 HIS A C 1
ATOM 670 O O . HIS A 1 90 ? 6.935 -7.110 -15.542 1.00 51.19 90 HIS A O 1
ATOM 676 N N . PRO A 1 91 ? 8.068 -7.913 -13.759 1.00 54.12 91 PRO A N 1
ATOM 677 C CA . PRO A 1 91 ? 7.232 -7.358 -12.683 1.00 54.12 91 PRO A CA 1
ATOM 678 C C . PRO 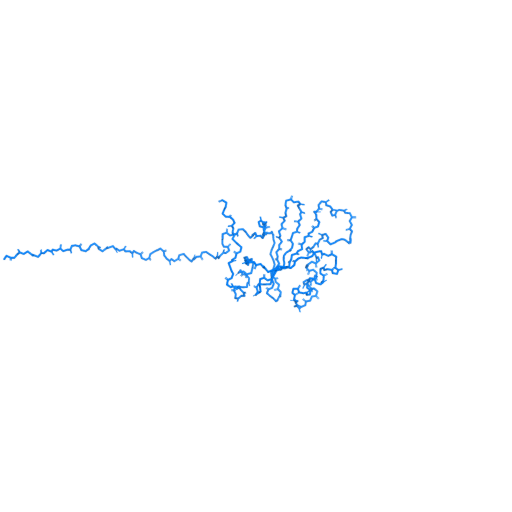A 1 91 ? 7.309 -5.821 -12.582 1.00 54.12 91 PRO A C 1
ATOM 680 O O . PRO A 1 91 ? 7.278 -5.242 -11.500 1.00 54.12 91 PRO A O 1
ATOM 683 N N . GLU A 1 92 ? 7.467 -5.135 -13.708 1.00 61.59 92 GLU A N 1
ATOM 684 C CA . GLU A 1 92 ? 7.726 -3.699 -13.786 1.00 61.59 92 GLU A CA 1
ATOM 685 C C . GLU A 1 92 ? 6.464 -2.908 -13.450 1.00 61.59 92 GLU A C 1
ATOM 687 O O . GLU A 1 92 ? 6.527 -1.872 -12.797 1.00 61.59 92 GLU A O 1
ATOM 692 N N . ASN A 1 93 ? 5.300 -3.458 -13.796 1.00 72.88 93 ASN A N 1
ATOM 693 C CA . ASN A 1 93 ? 4.003 -2.913 -13.428 1.00 72.88 93 ASN A CA 1
ATOM 694 C C . ASN A 1 93 ? 3.480 -3.587 -12.150 1.00 72.88 93 ASN A C 1
ATOM 696 O O . ASN A 1 93 ? 2.475 -4.300 -12.164 1.00 72.88 93 ASN A O 1
ATOM 700 N N . VAL A 1 94 ? 4.186 -3.368 -11.035 1.00 78.56 94 VAL A N 1
ATOM 701 C CA . VAL A 1 94 ? 3.816 -3.896 -9.707 1.00 78.56 94 VAL A CA 1
ATOM 702 C C . VAL A 1 94 ? 2.368 -3.546 -9.347 1.00 78.56 94 VAL A C 1
ATOM 704 O O . VAL A 1 94 ? 1.702 -4.350 -8.699 1.00 78.56 94 VAL A O 1
ATOM 707 N N . ARG A 1 95 ? 1.850 -2.409 -9.834 1.00 79.69 95 ARG A N 1
ATOM 708 C CA . ARG A 1 95 ? 0.437 -2.025 -9.718 1.00 79.69 95 ARG A CA 1
ATOM 709 C C . ARG A 1 95 ? -0.499 -3.092 -10.243 1.00 79.69 95 ARG A C 1
ATOM 711 O O . ARG A 1 95 ? -1.388 -3.535 -9.526 1.00 79.69 95 ARG A O 1
ATOM 718 N N . GLN A 1 96 ? -0.300 -3.475 -11.501 1.00 82.19 96 GLN A N 1
ATOM 719 C CA . GLN A 1 96 ? -1.166 -4.424 -12.179 1.00 82.19 96 GLN A CA 1
ATOM 720 C C . GLN A 1 96 ? -1.077 -5.788 -11.511 1.00 82.19 96 GLN A C 1
ATOM 722 O O . GLN A 1 96 ? -2.102 -6.410 -11.268 1.00 82.19 96 GLN A O 1
ATOM 727 N N . VAL A 1 97 ? 0.137 -6.233 -11.174 1.00 81.94 97 VAL A N 1
ATOM 728 C CA . VAL A 1 97 ? 0.334 -7.525 -10.506 1.00 81.94 97 VAL A CA 1
ATOM 729 C C . VAL A 1 97 ? -0.353 -7.539 -9.140 1.00 81.94 97 VAL A C 1
ATOM 731 O O . VAL A 1 97 ? -1.020 -8.511 -8.800 1.00 81.94 97 VAL A O 1
ATOM 734 N N . MET A 1 98 ? -0.236 -6.451 -8.374 1.00 83.69 98 MET A N 1
ATOM 735 C CA . MET A 1 98 ? -0.915 -6.310 -7.090 1.00 83.69 98 MET A CA 1
ATOM 736 C C . MET A 1 98 ? -2.434 -6.347 -7.261 1.00 83.69 98 MET A C 1
ATOM 738 O O . MET A 1 98 ? -3.074 -7.161 -6.611 1.00 83.69 98 MET A O 1
ATOM 742 N N . PHE A 1 99 ? -3.019 -5.527 -8.139 1.00 84.44 99 PHE A N 1
ATOM 743 C CA . PHE A 1 99 ? -4.473 -5.525 -8.329 1.00 84.44 99 PHE A CA 1
ATOM 744 C C . PHE A 1 99 ? -4.994 -6.864 -8.845 1.00 84.44 99 PHE A C 1
ATOM 746 O O . PHE A 1 99 ? -5.935 -7.389 -8.268 1.00 84.44 99 PHE A O 1
ATOM 753 N N . ASN A 1 100 ? -4.313 -7.492 -9.806 1.00 84.12 100 ASN A N 1
ATOM 754 C CA . ASN A 1 100 ? -4.658 -8.843 -10.248 1.00 84.12 100 ASN A CA 1
ATOM 755 C C . ASN A 1 100 ? -4.627 -9.849 -9.084 1.00 84.12 100 ASN A C 1
ATOM 757 O O . ASN A 1 100 ? -5.487 -10.720 -9.002 1.00 84.12 100 ASN A O 1
ATOM 761 N N . ALA A 1 101 ? -3.647 -9.745 -8.179 1.00 82.56 101 ALA A N 1
ATOM 762 C CA . ALA A 1 101 ? -3.559 -10.615 -7.008 1.00 82.56 101 ALA A CA 1
ATOM 763 C C . ALA A 1 101 ? -4.693 -10.368 -5.999 1.00 82.56 101 ALA A C 1
ATOM 765 O O . ALA A 1 101 ? -5.166 -11.319 -5.379 1.00 82.56 101 ALA A O 1
ATOM 766 N N . LEU A 1 102 ? -5.120 -9.112 -5.839 1.00 83.75 102 LEU A N 1
ATOM 767 C CA . LEU A 1 102 ? -6.236 -8.729 -4.972 1.00 83.75 102 LEU A CA 1
ATOM 768 C C . LEU A 1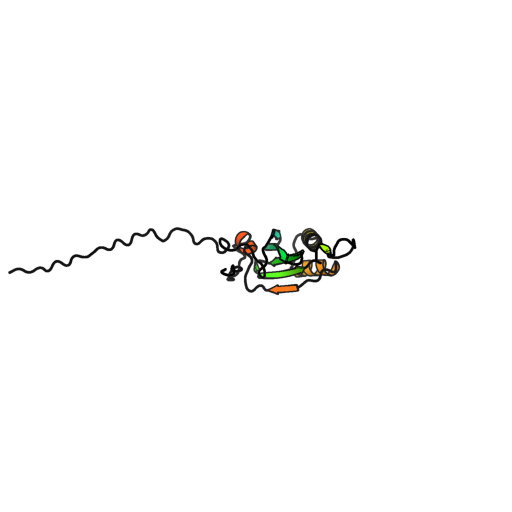 102 ? -7.586 -9.159 -5.574 1.00 83.75 102 LEU A C 1
ATOM 770 O O . LEU A 1 102 ? -8.448 -9.619 -4.831 1.00 83.75 102 LEU A O 1
ATOM 774 N N . ASP A 1 103 ? -7.733 -9.090 -6.900 1.00 81.94 103 ASP A N 1
ATOM 775 C CA . ASP A 1 103 ? -8.941 -9.490 -7.637 1.00 81.94 103 ASP A CA 1
ATOM 776 C C . ASP A 1 103 ? -9.082 -11.015 -7.774 1.00 81.94 103 ASP A C 1
ATOM 778 O O . ASP A 1 103 ? -10.185 -11.538 -7.915 1.00 81.94 103 ASP A O 1
ATOM 782 N N . ALA A 1 104 ? -7.975 -11.762 -7.720 1.00 76.62 104 ALA A N 1
ATOM 783 C CA . ALA A 1 104 ? -7.977 -13.213 -7.907 1.00 76.62 104 ALA A CA 1
ATOM 784 C C . ALA A 1 104 ? -8.678 -14.001 -6.782 1.00 76.62 104 ALA A C 1
ATOM 786 O O . ALA A 1 104 ? -8.875 -15.212 -6.928 1.00 76.62 104 ALA A O 1
ATOM 787 N N . ARG A 1 105 ? -9.007 -13.374 -5.642 1.00 68.81 105 ARG A N 1
ATOM 788 C CA . ARG A 1 105 ? -9.619 -14.051 -4.489 1.00 68.81 105 ARG A CA 1
ATOM 789 C C . ARG A 1 105 ? -10.636 -13.182 -3.757 1.00 68.81 105 ARG A C 1
ATOM 791 O O . ARG A 1 105 ? -10.325 -12.079 -3.316 1.00 68.81 105 ARG A O 1
ATOM 798 N N . GLU A 1 106 ? -11.809 -13.753 -3.492 1.00 66.62 106 GLU A N 1
ATOM 799 C CA . GLU A 1 106 ? -12.750 -13.215 -2.507 1.00 66.62 106 GLU A CA 1
ATOM 800 C C . GLU A 1 106 ? -12.208 -13.476 -1.096 1.00 66.62 106 GLU A C 1
ATOM 802 O O . GLU A 1 106 ? -12.379 -14.544 -0.512 1.00 66.62 106 GLU A O 1
ATOM 807 N N . GLY A 1 107 ? -11.485 -12.494 -0.565 1.00 72.94 107 GLY A N 1
ATOM 808 C CA . GLY A 1 107 ? -10.841 -12.589 0.737 1.00 72.94 107 GLY A CA 1
ATOM 809 C C . GLY A 1 107 ? -9.442 -13.199 0.658 1.00 72.94 107 GLY A C 1
ATOM 810 O O . GLY A 1 107 ? -9.202 -14.283 0.128 1.00 72.94 107 GLY A O 1
ATOM 811 N N . TYR A 1 108 ? -8.488 -12.476 1.225 1.00 82.19 108 TYR A N 1
ATOM 812 C CA . TYR A 1 108 ? -7.085 -12.857 1.240 1.00 82.19 108 TYR A CA 1
ATOM 813 C C . TYR A 1 108 ? -6.436 -12.458 2.560 1.00 82.19 108 TYR A C 1
ATOM 815 O O . TYR A 1 108 ? -6.869 -11.529 3.249 1.00 82.19 108 TYR A O 1
ATOM 823 N N . THR A 1 109 ? -5.375 -13.177 2.908 1.00 88.25 109 THR A N 1
ATOM 824 C CA . THR A 1 109 ? -4.423 -12.766 3.935 1.00 88.25 109 THR A CA 1
ATOM 825 C C . THR A 1 109 ? -3.253 -12.026 3.292 1.00 88.25 109 THR A C 1
ATOM 827 O O . THR A 1 109 ? -2.965 -12.165 2.102 1.00 88.25 109 THR A O 1
ATOM 830 N N . MET A 1 110 ? -2.474 -11.313 4.106 1.00 89.44 110 MET A N 1
ATOM 831 C CA . MET A 1 110 ? -1.199 -10.747 3.655 1.00 89.44 110 MET A CA 1
ATOM 832 C C . MET A 1 110 ? -0.252 -11.835 3.105 1.00 89.44 110 MET A C 1
ATOM 834 O O . MET A 1 110 ? 0.579 -11.578 2.235 1.00 89.44 110 MET A O 1
ATOM 838 N N . GLY A 1 111 ? -0.343 -13.059 3.651 1.00 90.00 111 GLY A N 1
ATOM 839 C CA . GLY A 1 111 ? 0.364 -14.260 3.187 1.00 90.00 111 GLY A CA 1
ATOM 840 C C . GLY A 1 111 ? 0.059 -14.594 1.737 1.00 90.00 111 GLY A C 1
ATOM 841 O O . GLY A 1 111 ? 0.990 -14.722 0.944 1.00 90.00 111 GLY A O 1
ATOM 842 N N . ASP A 1 112 ? -1.228 -14.670 1.410 1.00 89.69 112 ASP A N 1
ATOM 843 C CA . ASP A 1 112 ? -1.703 -15.028 0.074 1.00 89.69 112 ASP A CA 1
ATOM 844 C C . ASP A 1 112 ? -1.204 -14.031 -0.972 1.00 89.69 112 ASP A C 1
ATOM 846 O O . ASP A 1 112 ? -0.564 -14.427 -1.946 1.00 89.69 112 ASP A O 1
ATOM 850 N N . ILE A 1 113 ? -1.393 -12.730 -0.722 1.00 89.12 113 ILE A N 1
ATOM 851 C CA . ILE A 1 113 ? -0.962 -11.683 -1.658 1.00 89.12 113 ILE A CA 1
ATOM 852 C C . ILE A 1 113 ? 0.556 -11.686 -1.838 1.00 89.12 113 ILE A C 1
ATOM 854 O O . ILE A 1 113 ? 1.059 -11.588 -2.956 1.00 89.12 113 ILE A O 1
ATOM 858 N N . GLN A 1 114 ? 1.316 -11.870 -0.757 1.00 90.94 114 GLN A N 1
ATOM 859 C CA . GLN A 1 114 ? 2.766 -11.986 -0.866 1.00 90.94 114 GLN A CA 1
ATOM 860 C C . GLN A 1 114 ? 3.200 -13.205 -1.694 1.00 90.94 114 GLN A C 1
ATOM 862 O O . GLN A 1 114 ? 4.188 -13.115 -2.424 1.00 90.94 114 GLN A O 1
ATOM 867 N N . GLY A 1 115 ? 2.495 -14.332 -1.569 1.00 89.25 115 GLY A N 1
ATOM 868 C CA . GLY A 1 115 ? 2.730 -15.530 -2.373 1.00 89.25 115 GLY A CA 1
ATOM 869 C C . GLY A 1 115 ? 2.489 -15.280 -3.860 1.00 89.25 115 GLY A C 1
ATOM 870 O O . GLY A 1 115 ? 3.363 -15.587 -4.668 1.00 89.25 115 GLY A O 1
ATOM 871 N N . LEU A 1 116 ? 1.361 -14.650 -4.203 1.00 87.31 116 LEU A N 1
ATOM 872 C CA . LEU A 1 116 ? 1.002 -14.300 -5.582 1.00 87.31 116 LEU A CA 1
ATOM 873 C C . LEU A 1 116 ? 2.026 -13.348 -6.214 1.00 87.31 116 LEU A C 1
ATOM 875 O O . LEU A 1 116 ? 2.554 -13.630 -7.284 1.00 87.31 116 LEU A O 1
ATOM 879 N N . LEU A 1 117 ? 2.407 -12.281 -5.509 1.00 86.38 117 LEU A N 1
ATOM 880 C CA . LEU A 1 117 ? 3.437 -11.347 -5.978 1.00 86.38 117 LEU A CA 1
ATOM 881 C C . LEU A 1 117 ? 4.784 -12.043 -6.225 1.00 86.38 117 LEU A C 1
ATOM 883 O O . LEU A 1 117 ? 5.452 -11.776 -7.221 1.00 86.38 117 LEU A O 1
ATOM 887 N N . ARG A 1 118 ? 5.190 -12.958 -5.336 1.00 87.44 118 ARG A N 1
ATOM 888 C CA . ARG A 1 118 ? 6.439 -13.719 -5.500 1.00 87.44 118 ARG A CA 1
ATOM 889 C C . ARG A 1 118 ? 6.393 -14.677 -6.687 1.00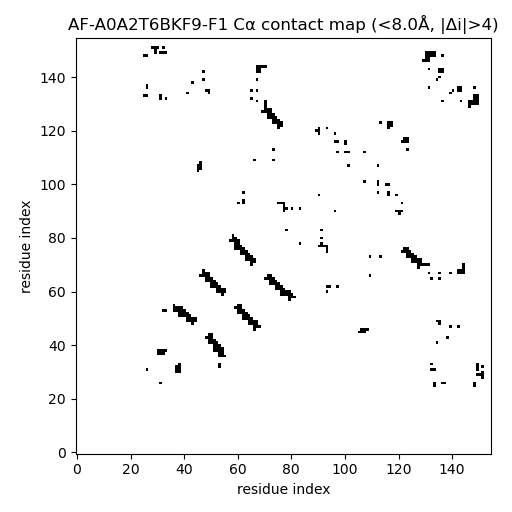 87.44 118 ARG A C 1
ATOM 891 O O . ARG A 1 118 ? 7.417 -14.828 -7.346 1.00 87.44 118 ARG A O 1
ATOM 898 N N . ALA A 1 119 ? 5.248 -15.309 -6.949 1.00 85.88 119 ALA A N 1
ATOM 899 C CA . ALA A 1 119 ? 5.068 -16.180 -8.112 1.00 85.88 119 ALA A CA 1
ATOM 900 C C . ALA A 1 119 ? 5.261 -15.413 -9.433 1.00 85.88 119 ALA A C 1
ATOM 902 O O . ALA A 1 119 ? 5.807 -15.956 -10.387 1.00 85.88 119 ALA A O 1
ATOM 903 N N . GLU A 1 120 ? 4.922 -14.124 -9.434 1.00 82.25 120 GLU A N 1
ATOM 904 C CA . GLU A 1 120 ? 5.105 -13.184 -10.548 1.00 82.25 120 GLU A CA 1
ATOM 905 C C . GLU A 1 120 ? 6.499 -12.518 -10.559 1.00 82.25 120 GLU A C 1
ATOM 907 O O . GLU A 1 120 ? 6.760 -11.574 -11.304 1.00 82.25 120 GLU A O 1
ATOM 912 N N . GLY A 1 121 ? 7.422 -12.974 -9.704 1.00 83.25 121 GLY A N 1
ATOM 913 C CA . GLY A 1 121 ? 8.786 -12.446 -9.617 1.00 83.25 121 GLY A CA 1
ATOM 914 C C . GLY A 1 121 ? 8.906 -11.083 -8.925 1.00 83.25 121 GLY A C 1
ATOM 915 O O . GLY A 1 121 ? 9.985 -10.488 -8.929 1.00 83.25 121 GLY A O 1
ATOM 916 N N . VAL A 1 122 ? 7.839 -10.573 -8.302 1.00 84.94 122 VAL A N 1
ATOM 917 C CA . VAL A 1 122 ? 7.860 -9.294 -7.581 1.00 84.94 122 VAL A CA 1
ATOM 918 C C . VAL A 1 122 ? 8.560 -9.468 -6.231 1.00 84.94 122 VAL A C 1
ATOM 920 O O . VAL A 1 122 ? 8.117 -10.210 -5.347 1.00 84.94 122 VAL A O 1
ATOM 923 N N . ALA A 1 123 ? 9.640 -8.716 -6.025 1.00 86.25 123 ALA A N 1
ATOM 924 C CA . ALA A 1 123 ? 10.285 -8.623 -4.723 1.00 86.25 123 ALA A CA 1
ATOM 925 C C . ALA A 1 123 ? 9.395 -7.854 -3.733 1.00 86.25 123 ALA A C 1
ATOM 927 O O . ALA A 1 123 ? 8.974 -6.724 -3.985 1.00 86.25 123 ALA A O 1
ATOM 928 N N . THR A 1 124 ? 9.148 -8.457 -2.571 1.00 90.69 124 THR A N 1
ATOM 929 C CA . THR A 1 124 ? 8.274 -7.900 -1.535 1.00 90.69 124 THR A CA 1
ATOM 930 C C . THR A 1 124 ? 8.971 -7.847 -0.183 1.00 90.69 124 THR A C 1
ATOM 932 O O . THR A 1 124 ? 9.768 -8.723 0.161 1.00 90.69 124 THR A O 1
ATOM 935 N N . LYS A 1 125 ? 8.629 -6.844 0.629 1.00 91.38 125 LYS A N 1
ATOM 936 C CA . LYS A 1 125 ? 9.030 -6.761 2.037 1.00 91.38 125 LYS A CA 1
ATOM 937 C C . LYS A 1 125 ? 7.792 -6.607 2.906 1.00 91.38 125 LYS A C 1
ATOM 939 O O . LYS A 1 125 ? 6.980 -5.723 2.662 1.00 91.38 125 LYS A O 1
ATOM 944 N N . ARG A 1 126 ? 7.673 -7.447 3.932 1.00 91.50 126 ARG A N 1
ATOM 945 C CA . ARG A 1 126 ? 6.641 -7.317 4.962 1.00 91.50 126 ARG A CA 1
ATOM 946 C C . ARG A 1 126 ? 7.233 -6.637 6.189 1.00 91.50 126 ARG A C 1
ATOM 948 O O . ARG A 1 126 ? 8.332 -6.988 6.617 1.00 91.50 126 ARG A O 1
ATOM 955 N N . THR A 1 127 ? 6.508 -5.684 6.744 1.00 87.00 127 THR A N 1
ATOM 956 C CA . THR A 1 127 ? 6.852 -4.975 7.976 1.00 87.00 127 THR A CA 1
ATOM 957 C C . THR A 1 127 ? 5.601 -4.787 8.818 1.00 87.00 127 THR A C 1
ATOM 959 O O . THR A 1 127 ? 4.492 -4.844 8.301 1.00 87.00 127 THR A O 1
ATOM 962 N N . THR A 1 128 ? 5.770 -4.532 10.108 1.00 83.44 128 THR A N 1
ATOM 963 C CA . THR A 1 128 ? 4.697 -3.968 10.930 1.00 83.44 128 THR A CA 1
ATOM 964 C C . THR A 1 128 ? 4.991 -2.487 11.071 1.00 83.44 128 THR A C 1
ATOM 966 O O . THR A 1 128 ? 6.061 -2.122 11.568 1.00 83.44 128 THR A O 1
ATOM 969 N N . ALA A 1 129 ? 4.093 -1.641 10.580 1.00 68.12 129 ALA A N 1
ATOM 970 C CA . ALA A 1 129 ? 4.277 -0.207 10.673 1.00 68.12 129 ALA A CA 1
ATOM 971 C C . ALA A 1 129 ? 4.118 0.240 12.137 1.00 68.12 129 ALA A C 1
ATOM 973 O O . ALA A 1 129 ? 3.261 -0.249 12.879 1.00 68.12 129 ALA A O 1
ATOM 974 N N . ARG A 1 130 ? 5.005 1.144 12.575 1.00 66.12 130 ARG A N 1
ATOM 975 C CA . ARG A 1 130 ? 4.940 1.763 13.914 1.00 66.12 130 ARG A CA 1
ATOM 976 C C . ARG A 1 130 ? 3.838 2.826 14.009 1.00 66.12 130 ARG A C 1
ATOM 978 O O . ARG A 1 130 ? 3.484 3.222 15.112 1.00 66.12 130 ARG A O 1
ATOM 985 N N . ALA A 1 131 ? 3.346 3.267 12.858 1.00 67.81 131 ALA A N 1
ATOM 986 C CA . ALA A 1 131 ? 2.281 4.235 12.650 1.00 67.81 131 ALA A CA 1
ATOM 987 C C . ALA A 1 131 ? 1.345 3.688 11.562 1.00 67.81 131 ALA A C 1
ATOM 989 O O . ALA A 1 131 ? 1.785 2.858 10.768 1.00 67.81 131 ALA A O 1
ATOM 990 N N . GLU A 1 132 ? 0.08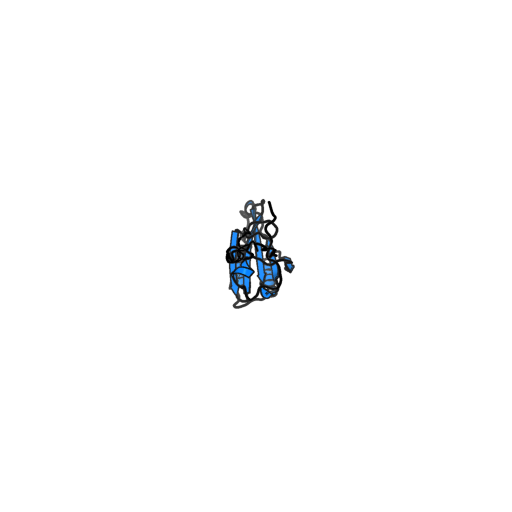9 4.119 11.543 1.00 71.88 132 GLU A N 1
ATOM 991 C CA . GLU A 1 132 ? -0.920 3.658 10.574 1.00 71.88 132 GLU A CA 1
ATOM 992 C C . GLU A 1 132 ? -1.143 4.708 9.477 1.00 71.88 132 GLU A C 1
ATOM 994 O O . GLU A 1 132 ? -0.919 5.906 9.691 1.00 71.88 132 GLU A O 1
ATOM 999 N N . SER A 1 133 ? -1.545 4.273 8.278 1.00 75.69 133 SER A N 1
ATOM 1000 C CA . SER A 1 133 ? -1.908 5.217 7.214 1.00 75.69 133 SER A CA 1
ATOM 1001 C C . SER A 1 133 ? -3.202 5.954 7.522 1.00 75.69 133 SER A C 1
ATOM 1003 O O . SER A 1 133 ? -4.139 5.395 8.090 1.00 75.69 133 SER A O 1
ATOM 1005 N N . CYS A 1 134 ? -3.301 7.200 7.060 1.00 77.12 134 CYS A N 1
ATOM 1006 C CA . CYS A 1 134 ? -4.562 7.936 7.073 1.00 77.12 134 CYS A CA 1
ATOM 1007 C C . CYS A 1 134 ? -5.668 7.185 6.334 1.00 77.12 134 CYS A C 1
ATOM 1009 O O . CYS A 1 134 ? -6.799 7.162 6.803 1.00 77.12 134 CYS A O 1
ATOM 1011 N N . ALA A 1 135 ? -5.321 6.470 5.259 1.00 79.62 135 ALA A N 1
ATOM 1012 C CA . ALA A 1 135 ? -6.241 5.582 4.565 1.00 79.62 135 ALA A CA 1
ATOM 1013 C C . ALA A 1 135 ? -6.918 4.578 5.519 1.00 79.62 135 ALA A C 1
ATOM 1015 O O . ALA A 1 135 ? -8.128 4.381 5.419 1.00 79.62 135 ALA A O 1
ATOM 1016 N N . CYS A 1 136 ? -6.190 3.985 6.473 1.00 82.38 136 CYS A N 1
ATOM 1017 C CA . CYS A 1 136 ? -6.793 3.129 7.497 1.00 82.38 136 CYS A CA 1
ATOM 1018 C C . CYS A 1 136 ? -7.714 3.901 8.450 1.00 82.38 136 CYS A C 1
ATOM 1020 O O . CYS A 1 136 ? -8.817 3.435 8.730 1.00 82.38 136 CYS A O 1
ATOM 1022 N N . HIS A 1 137 ? -7.297 5.080 8.915 1.00 78.75 137 HIS A N 1
ATOM 1023 C CA . HIS A 1 137 ? -8.103 5.907 9.819 1.00 78.75 137 HIS A CA 1
ATOM 1024 C C . HIS A 1 137 ? -9.409 6.408 9.186 1.00 78.75 137 HIS A C 1
ATOM 1026 O O . HIS A 1 137 ? -10.430 6.471 9.866 1.00 78.75 137 HIS A O 1
ATOM 1032 N N . GLU A 1 138 ? -9.387 6.756 7.901 1.00 79.31 138 GLU A N 1
ATOM 1033 C CA . GLU A 1 138 ? -10.548 7.282 7.180 1.00 79.31 138 GLU A CA 1
ATOM 1034 C C . GLU A 1 138 ? -11.524 6.181 6.762 1.00 79.31 138 GLU A C 1
ATOM 1036 O O . GLU A 1 138 ? -12.737 6.365 6.851 1.00 79.31 138 GLU A O 1
ATOM 1041 N N . ASN A 1 139 ? -11.010 5.028 6.325 1.00 80.75 139 ASN A N 1
ATOM 1042 C CA . ASN A 1 139 ? -11.843 3.976 5.739 1.00 80.75 139 ASN A CA 1
ATOM 1043 C C . ASN A 1 139 ? -12.246 2.883 6.733 1.00 80.75 139 ASN A C 1
ATOM 1045 O O . ASN A 1 139 ? -13.269 2.229 6.538 1.00 80.75 139 ASN A O 1
ATOM 1049 N N . PHE A 1 140 ? -11.464 2.679 7.794 1.00 82.94 140 PHE A N 1
ATOM 1050 C CA . PHE A 1 140 ? -11.720 1.661 8.813 1.00 82.94 140 PHE A CA 1
ATOM 1051 C C . PHE A 1 140 ? -11.492 2.216 10.228 1.00 82.94 140 PHE A C 1
ATOM 1053 O O . PHE A 1 140 ? -10.662 1.679 10.965 1.00 82.94 140 PHE A O 1
ATOM 1060 N N . PRO A 1 141 ? -12.221 3.273 10.639 1.00 76.62 141 PRO A N 1
ATOM 1061 C CA . PRO A 1 141 ? -12.007 3.962 11.917 1.00 76.62 141 PRO A CA 1
ATOM 1062 C C . PRO A 1 141 ? -12.194 3.060 13.149 1.00 76.62 141 PRO A C 1
ATOM 1064 O O . PRO A 1 141 ? -11.631 3.332 14.205 1.00 76.62 141 PRO A O 1
ATOM 1067 N N . ASP A 1 142 ? -12.962 1.977 13.023 1.00 78.19 142 ASP A N 1
ATOM 1068 C CA . ASP A 1 142 ? -13.191 0.966 14.062 1.00 78.19 142 ASP A CA 1
ATOM 1069 C C . ASP A 1 142 ? -12.072 -0.089 14.145 1.00 78.19 142 ASP A C 1
ATOM 1071 O O . ASP A 1 142 ? -11.997 -0.848 15.111 1.00 78.19 142 ASP A O 1
ATOM 1075 N N . ALA A 1 143 ? -11.235 -0.177 13.111 1.00 67.44 143 ALA A N 1
ATOM 1076 C CA . ALA A 1 143 ? -10.144 -1.137 12.993 1.00 67.44 143 ALA A CA 1
ATOM 1077 C C . ALA A 1 143 ? -8.783 -0.556 13.389 1.00 67.44 143 ALA A C 1
ATOM 1079 O O . ALA A 1 143 ? -7.818 -1.310 13.503 1.00 67.44 143 ALA A O 1
ATOM 1080 N N . VAL A 1 144 ? -8.708 0.764 13.556 1.00 62.44 144 VAL A N 1
ATOM 1081 C CA . VAL A 1 144 ? -7.497 1.491 13.933 1.00 62.44 144 VAL A CA 1
ATOM 1082 C C . VAL A 1 144 ? -7.054 1.031 15.321 1.00 62.44 144 VAL A C 1
ATOM 1084 O O . VAL A 1 144 ? -7.823 1.085 16.285 1.00 62.44 144 VAL A O 1
ATOM 1087 N N . GLY A 1 145 ? -5.812 0.563 15.444 1.00 55.56 145 GLY A N 1
ATOM 1088 C CA . GLY A 1 145 ? -5.228 0.281 16.753 1.00 55.56 145 GLY A CA 1
ATOM 1089 C C . GLY A 1 145 ? -4.987 1.573 17.548 1.00 55.56 145 GLY A C 1
ATOM 1090 O O . GLY A 1 145 ? -5.199 2.679 17.070 1.00 55.56 145 GLY A O 1
ATOM 1091 N N . ALA A 1 146 ? -4.431 1.481 18.759 1.00 53.62 146 ALA A N 1
ATOM 1092 C CA . ALA A 1 146 ? -3.982 2.661 19.522 1.00 53.62 146 ALA A CA 1
ATOM 1093 C C . ALA A 1 146 ? -2.772 3.399 18.885 1.00 53.62 146 ALA A C 1
ATOM 1095 O O . ALA A 1 146 ? -2.028 4.093 19.581 1.00 53.62 146 ALA A O 1
ATOM 1096 N N . LYS A 1 147 ? -2.498 3.192 17.590 1.00 62.06 147 LYS A N 1
ATOM 1097 C CA . LYS A 1 147 ? -1.305 3.691 16.910 1.00 62.06 147 LYS A CA 1
ATOM 1098 C C . LYS A 1 147 ? -1.556 5.089 16.363 1.00 62.06 147 LYS A C 1
ATOM 1100 O O . LYS A 1 147 ? -2.604 5.398 15.809 1.00 62.06 147 LYS A O 1
ATOM 1105 N N . THR A 1 148 ? -0.553 5.942 16.518 1.00 61.31 148 THR A N 1
ATOM 1106 C CA . THR A 1 148 ? -0.560 7.288 15.946 1.00 61.31 148 THR A CA 1
ATOM 1107 C C . THR A 1 148 ? -0.453 7.189 14.418 1.00 61.31 148 THR A C 1
ATOM 1109 O O . THR A 1 148 ? 0.416 6.447 13.950 1.00 61.31 148 THR A O 1
ATOM 1112 N N . PRO A 1 149 ? -1.257 7.933 13.636 1.00 62.03 149 PRO A N 1
ATOM 1113 C CA . PRO A 1 149 ? -1.107 7.974 12.183 1.00 62.03 149 PRO A CA 1
ATOM 1114 C C . PRO A 1 149 ? 0.266 8.509 11.758 1.00 62.03 149 PRO A C 1
ATOM 1116 O O . PRO A 1 149 ? 0.961 9.160 12.551 1.00 62.03 149 PRO A O 1
ATOM 1119 N N . TYR A 1 150 ? 0.668 8.253 10.506 1.00 60.38 150 TYR A N 1
ATOM 1120 C CA . TYR A 1 150 ? 1.885 8.843 9.938 1.00 60.38 150 TYR A CA 1
ATOM 1121 C C . TYR A 1 150 ? 1.871 10.365 10.144 1.00 60.38 150 TYR A C 1
ATOM 1123 O O . TYR A 1 150 ? 1.017 11.082 9.626 1.00 60.38 150 TYR A O 1
ATOM 1131 N N . LYS A 1 151 ? 2.821 10.870 10.940 1.00 54.03 151 LYS A N 1
ATOM 1132 C CA . LYS A 1 151 ? 2.977 12.311 11.143 1.00 54.03 151 LYS A CA 1
ATOM 1133 C C . LYS A 1 151 ? 3.539 12.936 9.872 1.00 54.03 151 LYS A C 1
ATOM 1135 O O . LYS A 1 151 ? 4.466 12.399 9.274 1.00 54.03 151 LYS A O 1
ATOM 1140 N N . LYS A 1 152 ? 3.036 14.118 9.520 1.00 44.16 152 LYS A N 1
ATOM 1141 C CA . LYS A 1 152 ? 3.755 15.039 8.640 1.00 44.16 152 LYS A CA 1
ATOM 1142 C C . LYS A 1 152 ? 5.034 15.470 9.358 1.00 44.16 152 LYS A C 1
ATOM 1144 O O . LYS A 1 152 ? 4.951 15.944 10.492 1.00 44.16 152 LYS A O 1
ATOM 1149 N N . ASP A 1 153 ? 6.187 15.340 8.710 1.00 39.94 153 ASP A N 1
ATOM 1150 C CA . ASP A 1 153 ? 7.377 16.059 9.161 1.00 39.94 153 A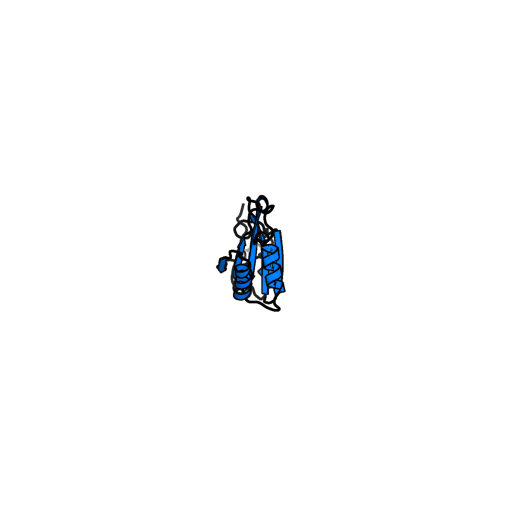SP A CA 1
ATOM 1151 C C . ASP A 1 153 ? 7.049 17.558 9.125 1.00 39.94 153 ASP A C 1
ATOM 1153 O O . ASP A 1 153 ? 6.658 18.100 8.085 1.00 39.94 153 ASP A O 1
ATOM 1157 N N . THR A 1 154 ? 7.130 18.222 10.279 1.00 37.00 154 THR A N 1
ATOM 1158 C CA . THR A 1 154 ? 7.060 19.683 10.365 1.00 37.00 154 THR A CA 1
ATOM 1159 C C . THR A 1 154 ? 8.169 20.251 9.489 1.00 37.00 154 THR A C 1
ATOM 1161 O O . THR A 1 154 ? 9.342 20.108 9.829 1.00 37.00 154 THR A O 1
ATOM 1164 N N . LYS A 1 155 ? 7.783 20.822 8.343 1.00 33.34 155 LYS A N 1
ATOM 1165 C CA . LYS A 1 155 ? 8.660 21.677 7.541 1.00 33.34 155 LYS A CA 1
ATOM 1166 C C . LYS A 1 155 ? 9.054 22.911 8.338 1.00 33.34 155 LYS A C 1
ATOM 1168 O O . LYS A 1 155 ? 8.166 23.433 9.050 1.00 33.34 155 LYS A O 1
#

Mean predicted aligned error: 12.76 Å

Foldseek 3Di:
DDDDDDDDDPPPPPDPPPPPPPDPPLCPPDQFDDPNFGWPDWDAAPQLKIWTWGADPLQKIKIWIARQLQQKIKIFIADRPVVPPDDPQACRPVVVQQVCQRVVDPDDDPVSSVVSCVVSVIDMDIDRDQAHTVSSCVVPVVSHDVHRHDDDDDD

Nearest PDB structures (foldseek):
  5hal-assembly1_A  TM=8.151E-01  e=5.191E-01  Burkholderia vietnamiensis G4
  2w2a-assembly1_B  TM=3.754E-01  e=1.106E-01  Lactiplantibacillus plantarum
  3nad-assembly1_B  TM=4.720E-01  e=4.587E-01  Bacillus pumilus
  8adx-assembly1_A  TM=4.975E-01  e=7.072E-01  synthetic construct
  2gc9-assembly1_B  TM=3.647E-01  e=2.796E-01  Lactiplantibacillus plantarum WCFS1